Protein AF-A0AAD5WKE4-F1 (afdb_monomer)

Secondary structure (DSSP, 8-state):
-------------GGGG----------HHHHTS-HHHHHHHHHHHHHHHHHSTTGGG-S-------

Sequence (66 aa):
MPMNDMMTVTAINGIHLTISGTLSTTNITLANWSRMMWQSVMDRAVRMLASSPFGSHFNSARATVG

pLDDT: mean 76.42, std 15.15, range [46.72, 94.06]

Solvent-accessible surface area (backbone atoms only — not comparable to full-atom values): 4542 Å² total; 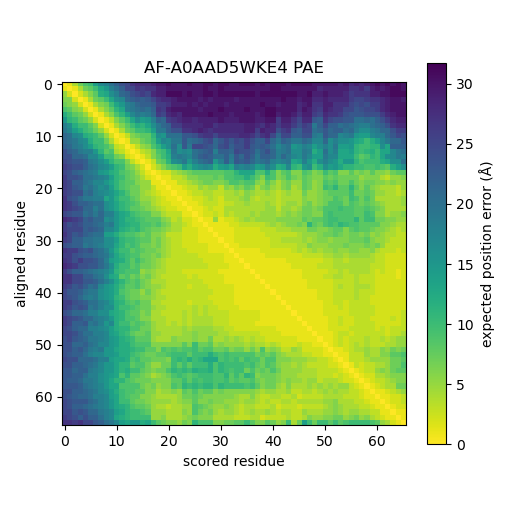per-residue (Å²): 136,86,94,67,86,71,76,72,72,67,78,73,59,71,77,82,34,68,84,84,86,83,92,83,78,88,50,67,73,68,68,69,48,51,67,67,59,53,40,55,53,42,54,47,51,47,50,49,45,54,75,36,92,60,25,86,66,36,91,66,82,86,77,83,80,129

Foldseek 3Di:
DDPPPPVCPVPDPLVVQDDDDDDDDPDPVVVPDDQVVVQVVVVVVQVVCCVDPNVVSHPDDDDHDD

Mean predicted aligned error: 10.62 Å

Organism: Parelaphostrongylus tenuis (NCBI:txid148309)

Radius of gyration: 18.39 Å; Cα contacts (8 Å, |Δi|>4): 28; chains: 1; bounding box: 50×18×51 Å

Structure (mmCIF, N/CA/C/O backbone):
data_AF-A0AAD5WKE4-F1
#
_entry.id   AF-A0AAD5WKE4-F1
#
loop_
_atom_site.group_PDB
_atom_site.id
_atom_site.type_symbol
_atom_site.label_atom_id
_atom_site.label_alt_id
_atom_si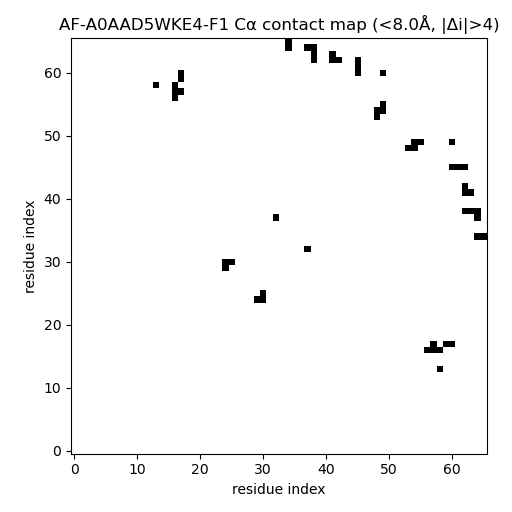te.label_comp_id
_atom_site.label_asym_id
_atom_site.label_entity_id
_atom_site.label_seq_id
_atom_site.pdbx_PDB_ins_code
_atom_site.Cartn_x
_a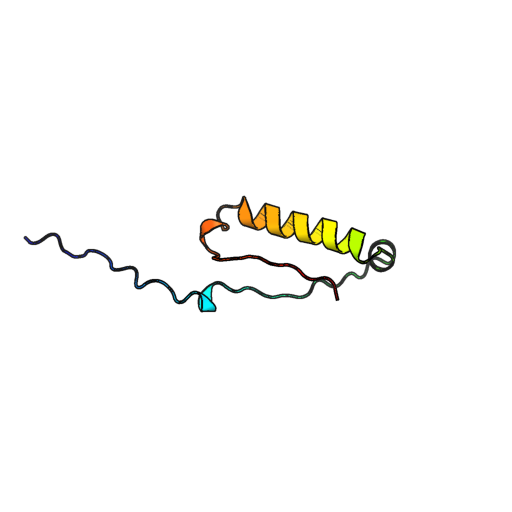tom_site.Cartn_y
_atom_site.Cartn_z
_atom_site.occupancy
_atom_site.B_iso_or_equiv
_atom_site.auth_seq_id
_atom_site.auth_comp_id
_atom_site.auth_asym_id
_atom_site.auth_atom_id
_atom_site.pdbx_PDB_model_num
ATOM 1 N N . MET A 1 1 ? 38.557 0.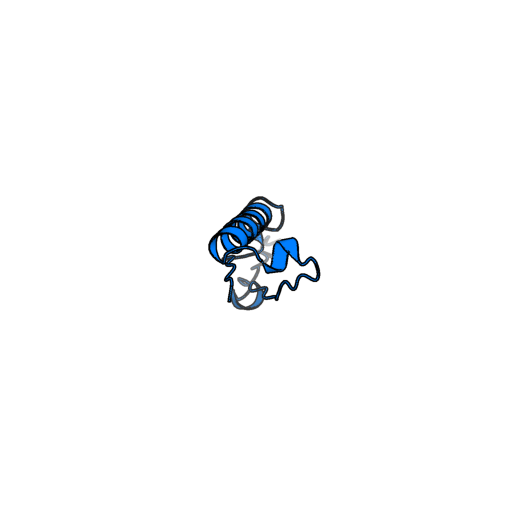830 -35.535 1.00 46.72 1 MET A N 1
ATOM 2 C CA . MET A 1 1 ? 37.872 1.046 -34.245 1.00 46.72 1 MET A CA 1
ATOM 3 C C . MET A 1 1 ? 36.577 0.250 -34.281 1.00 46.72 1 MET A C 1
ATOM 5 O O . MET A 1 1 ? 35.710 0.646 -35.050 1.00 46.72 1 MET A O 1
ATOM 9 N N . PRO A 1 2 ? 36.447 -0.893 -33.587 1.00 48.78 2 PRO A N 1
ATOM 10 C CA . PRO A 1 2 ? 35.162 -1.561 -33.501 1.00 48.78 2 PRO A CA 1
ATOM 11 C C . PRO A 1 2 ? 34.378 -1.016 -32.302 1.00 48.78 2 PRO A C 1
ATOM 13 O O . PRO A 1 2 ? 34.857 -0.952 -31.172 1.00 48.78 2 PRO A O 1
ATOM 16 N N . MET A 1 3 ? 33.181 -0.557 -32.635 1.00 51.59 3 MET A N 1
ATOM 17 C CA . MET A 1 3 ? 32.143 0.022 -31.800 1.00 51.59 3 MET A CA 1
ATOM 18 C C . MET A 1 3 ? 31.353 -1.105 -31.134 1.00 51.59 3 MET A C 1
ATOM 20 O O . MET A 1 3 ? 30.275 -1.467 -31.595 1.00 51.59 3 MET A O 1
ATOM 24 N N . ASN A 1 4 ? 31.939 -1.741 -30.119 1.00 54.34 4 ASN A N 1
ATOM 25 C CA . ASN A 1 4 ? 31.388 -2.986 -29.580 1.00 54.34 4 ASN A CA 1
ATOM 26 C C . ASN A 1 4 ? 31.446 -3.065 -28.047 1.00 54.34 4 ASN A C 1
ATOM 28 O O . ASN A 1 4 ? 31.326 -4.157 -27.507 1.00 54.34 4 ASN A O 1
ATOM 32 N N . ASP A 1 5 ? 31.535 -1.940 -27.332 1.00 47.25 5 ASP A N 1
ATOM 33 C CA . ASP A 1 5 ? 31.087 -1.887 -25.930 1.00 47.25 5 ASP A CA 1
ATOM 34 C C . ASP A 1 5 ? 29.563 -1.751 -25.915 1.00 47.25 5 ASP A C 1
ATOM 36 O O . ASP A 1 5 ? 28.967 -0.812 -25.384 1.00 47.25 5 ASP A O 1
ATOM 40 N N . MET A 1 6 ? 28.917 -2.716 -26.570 1.00 49.31 6 MET A N 1
ATOM 41 C CA . MET A 1 6 ? 27.521 -3.023 -26.361 1.00 49.31 6 MET A CA 1
ATOM 42 C C . MET A 1 6 ? 27.473 -3.501 -24.919 1.00 49.31 6 MET A C 1
ATOM 44 O O . MET A 1 6 ? 27.731 -4.667 -24.637 1.00 49.31 6 MET A O 1
ATOM 48 N N . MET A 1 7 ? 27.273 -2.538 -24.018 1.00 49.09 7 MET A N 1
ATOM 49 C CA . MET A 1 7 ? 26.978 -2.713 -22.611 1.00 49.09 7 MET A CA 1
ATOM 50 C C . MET A 1 7 ? 25.846 -3.732 -22.551 1.00 49.09 7 MET A C 1
ATOM 52 O O . MET A 1 7 ? 24.666 -3.394 -22.625 1.00 49.09 7 MET A O 1
ATOM 56 N N . THR A 1 8 ? 26.207 -5.011 -22.492 1.00 49.62 8 THR A N 1
ATOM 57 C CA . THR A 1 8 ? 25.312 -6.062 -22.069 1.00 49.62 8 THR A CA 1
ATOM 58 C C . THR A 1 8 ? 25.077 -5.723 -20.618 1.00 49.62 8 THR A C 1
ATOM 60 O O . THR A 1 8 ? 25.837 -6.133 -19.741 1.00 49.62 8 THR A O 1
ATOM 63 N N . VAL A 1 9 ? 24.067 -4.889 -20.378 1.00 55.06 9 VAL A N 1
ATOM 64 C CA . VAL A 1 9 ? 23.359 -4.878 -19.113 1.00 55.06 9 VAL A CA 1
ATOM 65 C C . VAL A 1 9 ? 22.897 -6.317 -18.977 1.00 55.06 9 VAL A C 1
ATOM 67 O O . VAL A 1 9 ? 21.902 -6.731 -19.569 1.00 55.06 9 VAL A O 1
ATOM 70 N N . THR A 1 10 ? 23.728 -7.128 -18.327 1.00 58.38 10 THR A N 1
ATOM 71 C CA . THR A 1 10 ? 23.397 -8.480 -17.923 1.00 58.38 10 THR A CA 1
ATOM 72 C C . THR A 1 10 ? 22.077 -8.335 -17.20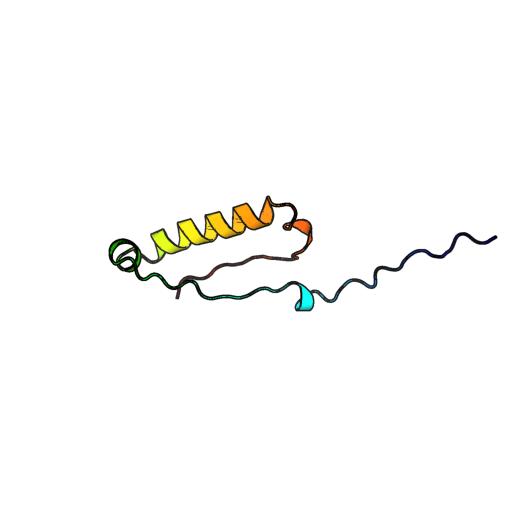2 1.00 58.38 10 THR A C 1
ATOM 74 O O . THR A 1 10 ? 21.993 -7.595 -16.223 1.00 58.38 10 THR A O 1
ATOM 77 N N . ALA A 1 11 ? 21.024 -8.918 -17.781 1.00 57.59 11 ALA A N 1
ATOM 78 C CA . ALA A 1 11 ? 19.669 -8.783 -17.282 1.00 57.59 11 ALA A CA 1
ATOM 79 C C . ALA A 1 11 ? 19.699 -9.027 -15.770 1.00 57.59 11 ALA A C 1
ATOM 81 O O . ALA A 1 11 ? 20.038 -10.124 -15.322 1.00 57.59 11 ALA A O 1
ATOM 82 N N . ILE A 1 12 ? 19.455 -7.968 -14.993 1.00 59.47 12 ILE A N 1
ATOM 83 C CA . ILE A 1 12 ? 19.516 -8.033 -13.538 1.00 59.47 12 ILE A CA 1
ATOM 84 C C . ILE A 1 12 ? 18.509 -9.103 -13.129 1.00 59.47 12 ILE A C 1
ATOM 86 O O . ILE A 1 12 ? 17.332 -9.016 -13.482 1.00 59.47 12 ILE A O 1
ATOM 90 N N . ASN A 1 13 ? 18.985 -10.143 -12.440 1.00 57.47 13 ASN A N 1
ATOM 91 C CA . ASN A 1 13 ? 18.135 -11.246 -12.014 1.00 57.47 13 ASN A CA 1
ATOM 92 C C . ASN A 1 13 ? 16.936 -10.669 -11.239 1.00 57.47 13 ASN A C 1
ATOM 94 O O . ASN A 1 13 ? 17.128 -9.894 -10.301 1.00 57.47 13 ASN A O 1
ATOM 98 N N . GLY A 1 14 ? 15.709 -11.030 -11.636 1.00 56.91 14 GLY A N 1
ATOM 99 C CA . GLY A 1 14 ? 14.466 -10.446 -11.114 1.00 56.91 14 GLY A CA 1
ATOM 100 C C . GLY A 1 14 ? 14.295 -10.553 -9.593 1.00 56.91 14 GLY A C 1
ATOM 101 O O . GLY A 1 14 ? 13.478 -9.840 -9.013 1.00 56.91 14 GLY A O 1
ATOM 102 N N . ILE A 1 15 ? 15.099 -11.392 -8.934 1.00 53.62 15 ILE A N 1
ATOM 103 C CA . ILE A 1 15 ? 15.167 -11.519 -7.474 1.00 53.62 15 ILE A CA 1
ATOM 104 C C . ILE A 1 15 ? 15.706 -10.229 -6.817 1.00 53.62 15 ILE A C 1
ATOM 106 O O . ILE A 1 15 ? 15.284 -9.890 -5.715 1.00 53.62 15 ILE A O 1
ATOM 110 N N . HIS A 1 16 ? 16.549 -9.444 -7.502 1.00 54.34 16 HIS A N 1
ATOM 111 C CA . HIS A 1 16 ? 17.016 -8.134 -7.018 1.00 54.34 16 HIS A CA 1
ATOM 112 C C . HIS A 1 16 ? 15.954 -7.019 -7.115 1.00 54.34 16 HIS A C 1
ATOM 114 O O . HIS A 1 16 ? 16.209 -5.902 -6.676 1.00 54.34 16 HIS A O 1
ATOM 120 N N . LEU A 1 17 ? 14.771 -7.304 -7.675 1.00 61.88 17 LEU A N 1
ATOM 121 C CA . LEU A 1 17 ? 13.700 -6.326 -7.921 1.00 61.88 17 LEU A CA 1
ATOM 122 C C . LEU A 1 17 ? 12.494 -6.513 -6.984 1.00 61.88 17 LEU A C 1
ATOM 124 O O . LEU A 1 17 ? 11.432 -5.943 -7.222 1.00 61.88 17 LEU A O 1
ATOM 128 N N . THR A 1 18 ? 12.615 -7.346 -5.946 1.00 64.06 18 THR A N 1
ATOM 129 C CA . THR A 1 18 ? 11.529 -7.569 -4.981 1.00 64.06 18 THR A CA 1
ATOM 130 C C . THR A 1 18 ? 11.788 -6.771 -3.709 1.00 64.06 18 THR A C 1
ATOM 132 O O . THR A 1 18 ? 12.755 -7.027 -2.998 1.00 64.06 18 THR A O 1
ATOM 135 N N . ILE A 1 19 ? 10.897 -5.827 -3.400 1.00 68.50 19 ILE A N 1
ATOM 136 C CA . ILE A 1 19 ? 10.874 -5.101 -2.125 1.00 68.50 19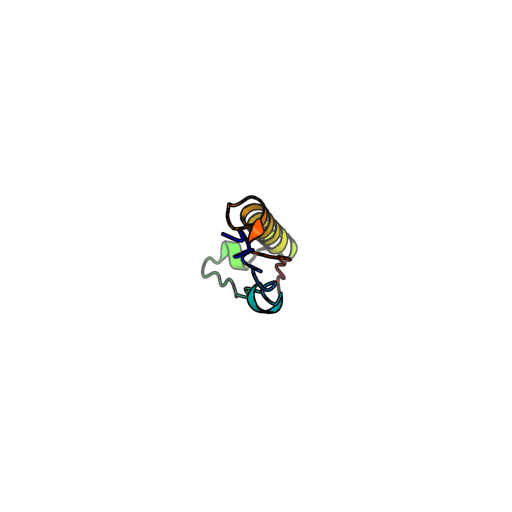 ILE A CA 1
ATOM 137 C C . ILE A 1 19 ? 9.662 -5.582 -1.326 1.00 68.50 19 ILE A C 1
ATOM 139 O O . ILE A 1 19 ? 8.541 -5.603 -1.833 1.00 68.50 19 ILE A O 1
ATOM 143 N N . SER A 1 20 ? 9.886 -5.952 -0.067 1.00 73.31 20 SER A N 1
ATOM 144 C CA . SER A 1 20 ? 8.837 -6.318 0.886 1.00 73.31 20 SER A CA 1
ATOM 145 C C . SER A 1 20 ? 8.943 -5.474 2.150 1.00 73.31 20 SER A C 1
ATOM 147 O O . SER A 1 20 ? 10.046 -5.142 2.580 1.00 73.31 20 SER A O 1
ATOM 149 N N . GLY A 1 21 ? 7.809 -5.177 2.777 1.00 74.44 21 GLY A N 1
ATOM 150 C CA . GLY A 1 21 ? 7.759 -4.463 4.048 1.00 74.44 21 GLY A CA 1
ATOM 151 C C . GLY A 1 21 ? 6.403 -4.612 4.727 1.00 74.44 21 GLY A C 1
ATOM 152 O O . GLY A 1 21 ? 5.449 -5.104 4.125 1.00 74.44 21 GLY A O 1
ATOM 153 N N . THR A 1 22 ? 6.330 -4.166 5.977 1.00 81.44 22 THR A N 1
ATOM 154 C CA . THR A 1 22 ? 5.110 -4.194 6.791 1.00 81.44 22 THR A CA 1
ATOM 155 C C . THR A 1 22 ? 4.727 -2.770 7.162 1.00 81.44 22 THR A C 1
ATOM 157 O O . THR A 1 22 ? 5.559 -2.023 7.675 1.00 81.44 22 THR A O 1
ATOM 160 N N . LEU A 1 23 ? 3.465 -2.396 6.940 1.00 80.69 23 LEU A N 1
ATOM 161 C CA . LEU A 1 23 ? 2.914 -1.148 7.462 1.00 80.69 23 LEU A CA 1
ATOM 162 C C . LEU A 1 23 ? 2.217 -1.430 8.792 1.00 80.69 23 LEU A C 1
ATOM 164 O O . LEU A 1 23 ? 1.276 -2.215 8.848 1.00 80.69 23 LEU A O 1
ATOM 168 N N . SER A 1 24 ? 2.668 -0.767 9.852 1.00 83.38 24 SER A N 1
ATOM 169 C CA . SER A 1 24 ? 1.968 -0.733 11.137 1.00 83.38 24 SER A CA 1
ATOM 170 C C . SER A 1 24 ? 1.386 0.655 11.361 1.00 83.38 24 SER A C 1
ATOM 172 O O . SER A 1 24 ? 2.014 1.657 11.022 1.00 83.38 24 SER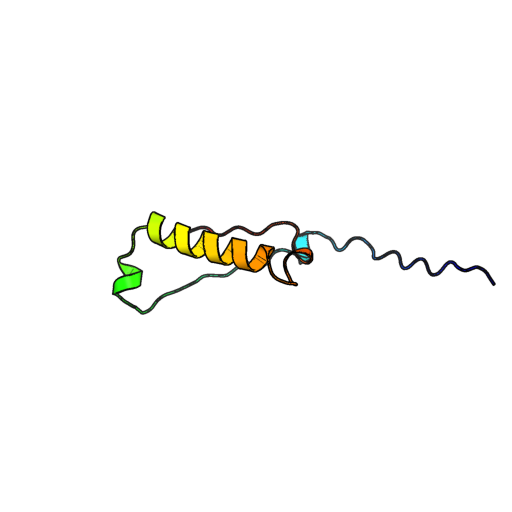 A O 1
ATOM 174 N N . THR A 1 25 ? 0.189 0.719 11.940 1.00 84.19 25 THR A N 1
ATOM 175 C CA . THR A 1 25 ? -0.449 1.978 12.333 1.00 84.19 25 THR A CA 1
ATOM 176 C C . THR A 1 25 ? -0.580 2.052 13.848 1.00 84.19 25 THR A C 1
ATOM 178 O O . THR A 1 25 ? -0.888 1.059 14.501 1.00 84.19 25 THR A O 1
ATOM 181 N N . THR A 1 26 ? -0.386 3.242 14.407 1.00 89.50 26 THR A N 1
ATOM 182 C CA . THR A 1 26 ? -0.731 3.567 15.801 1.00 89.50 26 THR A CA 1
ATOM 183 C C . THR A 1 26 ? -2.052 4.332 15.902 1.00 89.50 26 THR A C 1
ATOM 185 O O . THR A 1 26 ? -2.577 4.542 16.992 1.00 89.50 26 THR A O 1
ATOM 188 N N . ASN A 1 27 ? -2.617 4.751 14.766 1.00 90.62 27 ASN A N 1
ATOM 189 C CA . ASN A 1 27 ? -3.890 5.448 14.718 1.00 90.62 27 ASN A CA 1
ATOM 190 C C . ASN A 1 27 ? -5.040 4.444 14.897 1.00 90.62 27 ASN A C 1
ATOM 192 O O . ASN A 1 27 ? -5.241 3.571 14.048 1.00 90.62 27 ASN A O 1
ATOM 196 N N . ILE A 1 28 ? -5.806 4.601 15.980 1.00 91.56 28 ILE A N 1
ATOM 197 C CA . ILE A 1 28 ? -6.894 3.684 16.347 1.00 91.56 28 ILE A CA 1
ATOM 198 C C . ILE A 1 28 ? -8.033 3.652 15.320 1.00 91.56 28 ILE A C 1
ATOM 200 O O . ILE A 1 28 ? -8.648 2.610 15.111 1.00 91.56 28 ILE A O 1
ATOM 204 N N . THR A 1 29 ? -8.290 4.761 14.622 1.00 92.94 29 THR A N 1
ATOM 205 C CA . THR A 1 29 ? -9.293 4.804 13.552 1.00 92.94 29 THR A CA 1
ATOM 206 C C . THR A 1 29 ? -8.872 3.907 12.395 1.00 92.94 29 THR A C 1
ATOM 208 O O . THR A 1 29 ? -9.676 3.113 11.917 1.00 92.94 29 THR A O 1
ATOM 211 N N . LEU A 1 30 ? -7.603 3.987 11.986 1.00 90.31 30 LEU A N 1
ATOM 212 C CA . LEU A 1 30 ? -7.048 3.136 10.931 1.00 90.31 30 LEU A CA 1
ATOM 213 C C . LEU A 1 30 ? -6.954 1.666 11.369 1.00 90.31 30 LEU A C 1
ATOM 215 O O . LEU A 1 30 ? -7.158 0.770 10.557 1.00 90.31 30 LEU A O 1
ATOM 219 N N . ALA A 1 31 ? -6.679 1.395 12.647 1.00 89.19 31 ALA A N 1
ATOM 220 C CA . ALA A 1 31 ? -6.645 0.029 13.175 1.00 89.19 31 ALA A CA 1
ATOM 221 C C . ALA A 1 31 ? -8.013 -0.675 13.087 1.00 89.19 31 ALA A C 1
ATOM 223 O O . ALA A 1 31 ? -8.068 -1.885 12.892 1.00 89.19 31 ALA A O 1
ATOM 224 N N . ASN A 1 32 ? -9.109 0.086 13.174 1.00 92.94 32 ASN A N 1
ATOM 225 C CA . ASN A 1 32 ? -10.477 -0.428 13.062 1.00 92.94 32 ASN A CA 1
ATOM 226 C C . ASN A 1 32 ? -10.985 -0.545 11.617 1.00 92.94 32 ASN A C 1
ATOM 228 O O . ASN A 1 32 ? -12.130 -0.940 11.390 1.00 92.94 32 ASN A O 1
ATOM 232 N N . TRP A 1 33 ? -10.178 -0.181 10.621 1.00 93.81 33 TRP A N 1
ATOM 233 C CA . TRP A 1 33 ? -10.570 -0.347 9.230 1.00 93.81 33 TRP A CA 1
ATOM 234 C C . TRP A 1 33 ? -10.683 -1.819 8.856 1.00 93.81 33 TRP A C 1
ATOM 236 O O . TRP A 1 33 ? -9.860 -2.653 9.229 1.00 93.81 33 TRP A O 1
ATOM 246 N N . SER A 1 34 ? -11.692 -2.130 8.045 1.00 93.62 34 SER A N 1
ATOM 247 C CA . SER A 1 34 ? -11.822 -3.467 7.475 1.00 93.62 34 SER A CA 1
ATOM 248 C C . SER A 1 34 ? -10.623 -3.803 6.582 1.00 93.62 34 SER A C 1
ATOM 250 O O . SER A 1 34 ? -9.990 -2.920 5.993 1.00 93.62 34 SER A O 1
ATOM 252 N N . ARG A 1 35 ? -10.361 -5.101 6.390 1.00 92.12 35 ARG A N 1
ATOM 253 C CA . ARG A 1 35 ? -9.328 -5.571 5.455 1.00 92.12 35 ARG A CA 1
ATOM 254 C C . ARG A 1 35 ? -9.503 -4.975 4.050 1.00 92.12 35 ARG A C 1
ATOM 256 O O . ARG A 1 35 ? -8.518 -4.639 3.408 1.00 92.12 35 ARG A O 1
ATOM 263 N N . MET A 1 36 ? -10.745 -4.794 3.591 1.00 93.56 36 MET A N 1
ATOM 264 C CA . MET A 1 36 ? -11.049 -4.215 2.276 1.00 93.56 36 MET A CA 1
ATOM 265 C C . MET A 1 36 ? -10.659 -2.732 2.180 1.00 93.56 36 MET A C 1
ATOM 267 O O . MET A 1 36 ? -10.101 -2.307 1.170 1.00 93.56 36 MET A O 1
ATOM 271 N N . MET A 1 37 ? -10.895 -1.951 3.240 1.00 94.06 37 MET A N 1
ATOM 272 C CA . MET A 1 37 ? -10.461 -0.549 3.311 1.00 94.06 37 MET A CA 1
ATOM 273 C C . MET A 1 37 ? -8.935 -0.442 3.266 1.00 94.06 37 MET A C 1
ATOM 275 O O . MET A 1 37 ? -8.391 0.338 2.483 1.00 94.06 37 MET A O 1
ATOM 279 N N . TRP A 1 38 ? -8.244 -1.278 4.044 1.00 92.31 38 TRP A N 1
ATOM 280 C CA . TRP A 1 38 ? -6.787 -1.359 4.001 1.00 92.31 38 TRP A CA 1
ATOM 281 C C . TRP A 1 38 ? -6.264 -1.771 2.628 1.00 92.31 38 TRP A C 1
ATOM 283 O O . TRP A 1 38 ? -5.339 -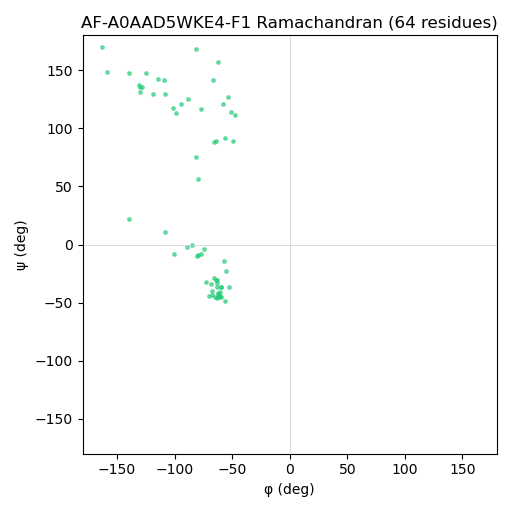1.140 2.113 1.00 92.31 38 TRP A O 1
ATOM 293 N N . GLN A 1 39 ? -6.884 -2.773 2.002 1.00 92.62 39 GLN A N 1
ATOM 294 C CA . GLN A 1 39 ? -6.489 -3.225 0.673 1.00 92.62 39 GLN A CA 1
ATOM 295 C C . GLN A 1 39 ? -6.639 -2.097 -0.356 1.00 92.62 39 GLN A C 1
ATOM 297 O O . GLN A 1 39 ? -5.719 -1.867 -1.131 1.00 92.62 39 GLN A O 1
ATOM 302 N N . SER A 1 40 ? -7.714 -1.302 -0.296 1.00 93.94 40 SER A N 1
ATOM 303 C CA . SER A 1 40 ? -7.895 -0.156 -1.198 1.00 93.94 40 SER A CA 1
ATOM 304 C C . SER A 1 40 ? -6.777 0.889 -1.081 1.00 93.94 40 SER A C 1
ATOM 306 O O . SER A 1 40 ? -6.399 1.499 -2.088 1.00 93.94 40 SER A O 1
ATOM 308 N N . VAL A 1 41 ? -6.255 1.131 0.126 1.00 91.75 41 VAL A N 1
ATOM 309 C CA . VAL A 1 41 ? -5.113 2.039 0.331 1.00 91.75 41 VAL A CA 1
ATOM 310 C C . VAL A 1 41 ? -3.830 1.430 -0.220 1.00 91.75 41 VAL A C 1
ATOM 312 O O . VAL A 1 41 ? -3.088 2.104 -0.936 1.00 91.75 41 VAL A O 1
ATOM 315 N N . MET A 1 42 ? -3.598 0.149 0.046 1.00 90.44 42 MET A N 1
ATOM 316 C CA . MET A 1 42 ? -2.429 -0.570 -0.453 1.00 90.44 42 MET A CA 1
ATOM 317 C C . MET A 1 42 ? -2.399 -0.647 -1.984 1.00 90.44 42 MET A C 1
ATOM 319 O O . MET A 1 42 ? -1.373 -0.356 -2.597 1.00 90.44 42 MET A O 1
ATOM 323 N N . ASP A 1 43 ? -3.536 -0.910 -2.623 1.00 91.56 43 ASP A N 1
ATOM 324 C CA . ASP A 1 43 ? -3.663 -0.915 -4.083 1.00 91.56 43 ASP A CA 1
ATOM 325 C C . ASP A 1 43 ? -3.382 0.470 -4.678 1.00 91.56 43 ASP A C 1
ATOM 327 O O . ASP A 1 43 ? -2.867 0.607 -5.791 1.00 91.56 43 ASP A O 1
ATOM 331 N N . ARG A 1 44 ? -3.727 1.542 -3.953 1.00 91.88 44 ARG A N 1
ATOM 332 C CA . ARG A 1 44 ? -3.357 2.904 -4.355 1.00 91.88 44 ARG A CA 1
ATOM 333 C C . ARG A 1 44 ? -1.847 3.120 -4.258 1.00 91.88 44 ARG A C 1
ATOM 335 O O . ARG A 1 44 ? -1.283 3.667 -5.200 1.00 91.88 44 ARG A O 1
ATOM 342 N N . ALA A 1 45 ? -1.196 2.661 -3.191 1.00 87.94 45 ALA A N 1
ATOM 343 C CA . ALA A 1 45 ? 0.258 2.753 -3.054 1.00 87.94 45 ALA A CA 1
ATOM 344 C C . ALA A 1 45 ? 0.987 1.985 -4.172 1.00 87.94 45 ALA A C 1
ATOM 346 O O . ALA A 1 45 ? 1.890 2.536 -4.800 1.00 87.94 45 ALA A O 1
ATOM 347 N N . VAL A 1 46 ? 0.539 0.765 -4.492 1.00 87.06 46 VAL A N 1
ATOM 348 C CA . VAL A 1 46 ? 1.082 -0.038 -5.603 1.00 87.06 46 VAL A CA 1
ATOM 349 C C . VAL A 1 46 ? 0.924 0.687 -6.942 1.00 87.06 46 VAL A C 1
ATOM 351 O O . VAL A 1 46 ? 1.880 0.769 -7.711 1.00 87.06 46 VAL A O 1
ATOM 354 N N . ARG A 1 47 ? -0.250 1.276 -7.212 1.00 89.19 47 ARG A N 1
ATOM 355 C CA . ARG A 1 47 ? -0.469 2.079 -8.428 1.00 89.19 47 ARG A CA 1
ATOM 356 C C . ARG A 1 47 ? 0.437 3.305 -8.488 1.00 89.19 47 ARG A C 1
ATOM 358 O O . ARG A 1 47 ? 0.979 3.592 -9.549 1.00 89.19 47 ARG A O 1
ATOM 365 N N . MET A 1 48 ? 0.628 3.999 -7.366 1.00 88.25 48 MET A N 1
ATOM 366 C CA . MET A 1 48 ? 1.532 5.150 -7.301 1.00 88.25 48 MET A CA 1
ATOM 367 C C . MET A 1 48 ? 2.975 4.744 -7.602 1.00 88.25 48 MET A C 1
ATOM 369 O O . MET A 1 48 ? 3.617 5.397 -8.420 1.00 88.25 48 MET A O 1
ATOM 373 N N . LEU A 1 49 ? 3.448 3.640 -7.018 1.00 83.12 49 LEU A N 1
ATOM 374 C CA . LEU A 1 49 ? 4.752 3.042 -7.322 1.00 83.12 49 LEU A CA 1
ATOM 375 C C 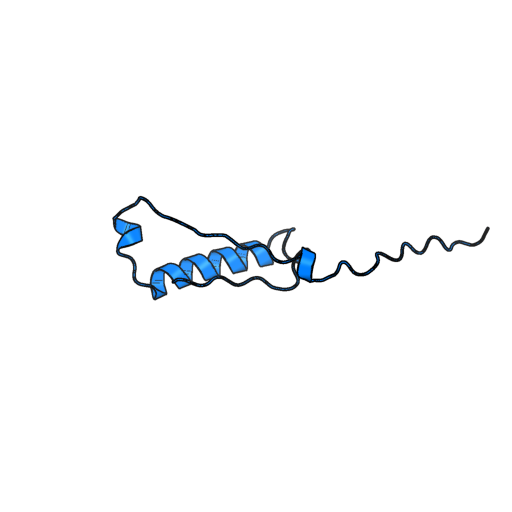. LEU A 1 49 ? 4.899 2.728 -8.815 1.00 83.12 49 LEU A C 1
ATOM 377 O O . LEU A 1 49 ? 5.882 3.151 -9.421 1.00 83.12 49 LEU A O 1
ATOM 381 N N . ALA A 1 50 ? 3.904 2.072 -9.417 1.00 82.00 50 ALA A N 1
ATOM 382 C CA . ALA A 1 50 ? 3.912 1.732 -10.840 1.00 82.00 50 ALA A CA 1
ATOM 383 C C . ALA A 1 50 ? 3.919 2.970 -11.756 1.00 82.00 50 ALA A C 1
ATOM 385 O O . ALA A 1 50 ? 4.579 2.964 -12.788 1.00 82.00 50 ALA A O 1
ATOM 386 N N . SER A 1 51 ? 3.213 4.040 -11.374 1.00 84.44 51 SER A N 1
ATOM 387 C CA . SER A 1 51 ? 3.187 5.305 -12.125 1.00 84.44 51 SER A CA 1
ATOM 388 C C . SER A 1 51 ? 4.400 6.213 -11.878 1.00 84.44 51 SER A C 1
ATOM 390 O O . SER A 1 51 ? 4.547 7.235 -12.543 1.00 84.44 51 SER A O 1
ATOM 392 N N . SER A 1 52 ? 5.237 5.886 -10.890 1.00 81.75 52 SER A N 1
ATOM 393 C CA . SER A 1 52 ? 6.407 6.685 -10.522 1.00 81.75 52 SER A CA 1
ATOM 394 C C . SER A 1 52 ? 7.602 6.394 -11.440 1.00 81.75 52 SER A C 1
ATOM 396 O O . SER A 1 52 ? 7.613 5.367 -12.122 1.00 81.75 52 SER A O 1
ATOM 398 N N . PRO A 1 53 ? 8.668 7.215 -11.397 1.00 82.75 53 PRO A N 1
ATOM 399 C CA . PRO A 1 53 ? 9.928 6.909 -12.076 1.00 82.75 53 PRO A CA 1
ATOM 400 C C . PRO A 1 53 ? 10.524 5.551 -11.679 1.00 82.75 53 PRO A C 1
ATOM 402 O O . PRO A 1 53 ? 11.274 4.969 -12.450 1.00 82.75 53 PRO A O 1
ATOM 405 N N . PHE A 1 54 ? 10.160 5.017 -10.506 1.00 75.50 54 PHE A N 1
ATOM 406 C CA . PHE A 1 54 ? 10.591 3.697 -10.052 1.00 75.50 54 PHE A CA 1
ATOM 407 C C . PHE A 1 54 ? 9.792 2.538 -10.672 1.00 75.50 54 PHE A C 1
ATOM 409 O O . PHE A 1 54 ? 10.181 1.387 -10.510 1.00 75.50 54 PHE A O 1
ATOM 416 N N . GLY A 1 55 ? 8.701 2.802 -11.398 1.00 74.38 55 GLY A N 1
ATOM 417 C CA . GLY A 1 55 ? 7.834 1.767 -11.968 1.00 74.38 55 GLY A CA 1
ATOM 418 C C . GLY A 1 55 ? 8.557 0.824 -12.934 1.00 74.38 55 GLY A C 1
ATOM 419 O O . GLY A 1 55 ? 8.320 -0.379 -12.904 1.00 74.38 55 GLY A O 1
ATOM 420 N N . SER A 1 56 ? 9.506 1.339 -13.723 1.00 76.88 56 SER A N 1
ATOM 421 C CA . SER A 1 56 ? 10.347 0.538 -14.629 1.00 76.88 56 SER A CA 1
ATOM 422 C C . SER A 1 56 ? 11.467 -0.230 -13.922 1.00 76.88 56 SER A C 1
ATOM 424 O O . SER A 1 56 ? 12.147 -1.034 -14.553 1.00 76.88 56 SER A O 1
ATOM 426 N N . HIS A 1 57 ? 11.687 0.022 -12.629 1.00 76.44 57 HIS A N 1
ATOM 427 C CA . HIS A 1 57 ? 12.719 -0.643 -11.834 1.00 76.44 57 HIS A CA 1
ATOM 428 C C . HIS A 1 57 ? 12.215 -1.924 -11.166 1.00 76.44 57 HIS A C 1
ATOM 430 O O . HIS A 1 57 ? 12.992 -2.605 -10.505 1.00 76.44 57 HIS A O 1
ATOM 436 N N . PHE A 1 58 ? 10.936 -2.272 -11.322 1.00 72.81 58 PHE A N 1
ATOM 437 C CA . PHE A 1 58 ? 10.353 -3.462 -10.715 1.00 72.81 58 PHE A CA 1
ATOM 438 C C . PHE A 1 58 ? 9.600 -4.285 -11.759 1.00 72.81 58 PHE A C 1
ATOM 440 O O . PHE A 1 58 ? 8.812 -3.749 -12.529 1.00 72.81 58 PHE A O 1
ATOM 447 N N . ASN A 1 59 ? 9.788 -5.608 -11.748 1.00 73.88 59 ASN A N 1
ATOM 448 C CA . ASN A 1 59 ? 9.015 -6.512 -12.612 1.00 73.88 59 ASN A CA 1
ATOM 449 C C . ASN A 1 59 ? 7.558 -6.658 -12.148 1.00 73.88 59 ASN A C 1
ATOM 451 O O . ASN A 1 59 ? 6.662 -6.885 -12.956 1.00 73.88 59 ASN A O 1
ATOM 455 N N . SER A 1 60 ? 7.314 -6.572 -10.838 1.00 74.25 60 SER A N 1
ATOM 456 C CA . SER A 1 60 ? 5.976 -6.671 -10.255 1.00 74.25 60 SER A CA 1
ATOM 457 C C . SER A 1 60 ? 5.943 -6.036 -8.870 1.00 74.25 60 SER A C 1
ATOM 459 O O . SER A 1 60 ? 6.919 -6.135 -8.128 1.00 74.25 60 SER A O 1
ATOM 461 N N . ALA A 1 61 ? 4.801 -5.465 -8.493 1.00 77.62 61 ALA A N 1
ATOM 462 C CA . ALA A 1 61 ? 4.532 -4.985 -7.144 1.00 77.62 61 ALA A CA 1
ATOM 463 C C . ALA A 1 61 ? 3.207 -5.575 -6.651 1.00 77.62 61 ALA A C 1
ATOM 465 O O . ALA A 1 61 ? 2.220 -5.610 -7.387 1.00 77.62 61 ALA A O 1
ATOM 466 N N . ARG A 1 62 ? 3.184 -6.047 -5.403 1.00 79.88 62 ARG A N 1
ATOM 467 C CA . ARG A 1 62 ? 1.982 -6.584 -4.755 1.00 79.88 62 ARG A CA 1
ATOM 468 C C . ARG A 1 62 ? 1.928 -6.136 -3.306 1.00 79.88 62 ARG A C 1
ATOM 470 O O . ARG A 1 62 ? 2.967 -6.024 -2.661 1.00 79.88 62 ARG A O 1
ATOM 477 N N . ALA A 1 63 ? 0.721 -5.938 -2.796 1.00 82.62 63 ALA A N 1
ATOM 478 C CA . ALA A 1 63 ? 0.489 -5.640 -1.395 1.00 82.62 63 ALA A CA 1
ATOM 479 C C . ALA A 1 63 ? -0.614 -6.549 -0.849 1.00 82.62 63 ALA A C 1
ATOM 481 O O . ALA A 1 63 ? -1.622 -6.791 -1.516 1.00 82.62 63 ALA A O 1
ATOM 482 N N . THR A 1 64 ? -0.404 -7.067 0.357 1.00 80.69 64 THR A N 1
ATOM 483 C CA . THR A 1 64 ? -1.305 -8.021 1.007 1.00 80.69 64 THR A CA 1
ATOM 484 C C . THR A 1 64 ? -1.592 -7.539 2.418 1.00 80.69 64 THR A C 1
ATOM 486 O O . THR A 1 64 ? -0.667 -7.194 3.150 1.00 80.69 64 THR A O 1
ATOM 489 N N . VAL A 1 65 ? -2.870 -7.521 2.794 1.00 83.56 65 VAL A N 1
ATOM 490 C CA . VAL A 1 65 ? -3.309 -7.190 4.153 1.00 83.56 65 VAL A CA 1
ATOM 491 C C . VAL A 1 65 ? -3.587 -8.491 4.907 1.00 83.56 65 VAL A C 1
ATOM 493 O O . VAL A 1 65 ? -4.493 -9.244 4.537 1.00 83.56 65 VAL A O 1
ATOM 496 N N . GLY A 1 66 ? -2.757 -8.759 5.919 1.00 78.62 66 GLY A N 1
ATOM 497 C CA . GLY A 1 66 ? -2.844 -9.910 6.825 1.00 78.62 66 GLY A CA 1
ATOM 498 C C . GLY A 1 66 ? -3.839 -9.701 7.950 1.00 78.62 66 GLY A C 1
ATOM 499 O O . GLY A 1 66 ? -4.052 -8.538 8.342 1.00 78.62 66 GLY A O 1
#